Protein AF-A0A520AHE7-F1 (afdb_monomer)

Structure (mmCIF, N/CA/C/O backbone):
data_AF-A0A520AHE7-F1
#
_entry.id   AF-A0A520AHE7-F1
#
loop_
_atom_site.group_PDB
_atom_site.id
_atom_site.type_symbol
_atom_site.label_atom_id
_atom_site.label_alt_id
_atom_site.label_comp_id
_atom_site.label_asym_id
_atom_site.label_entity_id
_atom_site.label_seq_id
_atom_site.pdbx_PDB_ins_code
_atom_site.Cartn_x
_atom_site.Cartn_y
_atom_site.Cartn_z
_atom_site.occupancy
_atom_site.B_iso_or_equiv
_atom_site.auth_seq_id
_atom_site.auth_comp_id
_atom_site.auth_asym_id
_atom_site.auth_atom_id
_atom_site.pdbx_PDB_model_num
ATOM 1 N N . MET A 1 1 ? 14.100 7.836 3.513 1.00 62.53 1 MET A N 1
ATOM 2 C CA . MET A 1 1 ? 13.172 6.692 3.448 1.00 62.53 1 MET A CA 1
ATOM 3 C C . MET A 1 1 ? 12.047 7.039 4.402 1.00 62.53 1 MET A C 1
ATOM 5 O O . MET A 1 1 ? 12.367 7.485 5.495 1.00 62.53 1 MET A O 1
ATOM 9 N N . ILE A 1 2 ? 10.793 7.025 3.952 1.00 70.19 2 ILE A N 1
ATOM 10 C CA . ILE A 1 2 ? 9.649 7.275 4.842 1.00 70.19 2 ILE A CA 1
ATOM 11 C C . ILE A 1 2 ? 9.392 5.959 5.572 1.00 70.19 2 ILE A C 1
ATOM 13 O O . ILE A 1 2 ? 9.239 4.945 4.897 1.00 70.19 2 ILE A O 1
ATOM 17 N N . GLU A 1 3 ? 9.383 5.977 6.903 1.00 80.69 3 GLU A N 1
ATOM 18 C CA . GLU A 1 3 ? 8.958 4.832 7.711 1.00 80.69 3 GLU A CA 1
ATOM 19 C C . GLU A 1 3 ? 7.437 4.889 7.848 1.00 80.69 3 GLU A C 1
ATOM 21 O O . GLU A 1 3 ? 6.900 5.799 8.482 1.00 80.69 3 GLU A O 1
ATOM 26 N N . LEU A 1 4 ? 6.716 3.945 7.231 1.00 82.44 4 LEU A N 1
ATOM 27 C CA . LEU A 1 4 ? 5.253 4.000 7.236 1.00 82.44 4 LEU A CA 1
ATOM 28 C C . LEU A 1 4 ? 4.686 3.808 8.644 1.00 82.44 4 LEU A C 1
ATOM 30 O O . LEU A 1 4 ? 3.612 4.311 8.942 1.00 82.44 4 LEU A O 1
ATOM 34 N N . ASN A 1 5 ? 5.399 3.131 9.544 1.00 79.38 5 ASN A N 1
ATOM 35 C CA . ASN A 1 5 ? 4.953 2.922 10.926 1.00 79.38 5 ASN A CA 1
ATOM 36 C C . ASN A 1 5 ? 4.703 4.223 11.708 1.00 79.38 5 ASN A C 1
ATOM 38 O O . ASN A 1 5 ? 3.840 4.228 12.584 1.00 79.38 5 ASN A O 1
ATOM 42 N N . ASP A 1 6 ? 5.375 5.316 11.345 1.00 84.31 6 ASP A N 1
ATOM 43 C CA . ASP A 1 6 ? 5.209 6.621 11.994 1.00 84.31 6 ASP A CA 1
ATOM 44 C C . ASP A 1 6 ? 4.056 7.448 11.407 1.00 84.31 6 ASP A C 1
ATOM 46 O O . ASP A 1 6 ? 3.659 8.464 11.981 1.00 84.31 6 ASP A O 1
ATOM 50 N N . VAL A 1 7 ? 3.499 7.024 10.269 1.00 86.06 7 VAL A N 1
ATOM 51 C CA . VAL A 1 7 ? 2.389 7.716 9.613 1.00 86.06 7 VAL A CA 1
ATOM 52 C C . VAL A 1 7 ? 1.073 7.332 10.306 1.00 86.06 7 VAL A C 1
ATOM 54 O O . VAL A 1 7 ? 0.778 6.131 10.451 1.00 86.06 7 VAL A O 1
ATOM 57 N N . PRO A 1 8 ? 0.267 8.323 10.736 1.00 89.75 8 PRO A N 1
ATOM 58 C CA . PRO A 1 8 ? -1.075 8.092 11.248 1.00 89.75 8 PRO A CA 1
ATOM 59 C C . PRO A 1 8 ? -1.936 7.324 10.246 1.00 89.75 8 PRO A C 1
ATOM 61 O O . PRO A 1 8 ? -1.839 7.514 9.033 1.00 89.75 8 PRO A O 1
ATOM 64 N N . ALA A 1 9 ? -2.796 6.439 10.750 1.00 88.25 9 ALA A N 1
ATOM 65 C CA . ALA A 1 9 ? -3.595 5.579 9.887 1.00 88.25 9 ALA A CA 1
ATOM 66 C C . ALA A 1 9 ? -4.470 6.377 8.913 1.00 88.25 9 ALA A C 1
ATOM 68 O O . ALA A 1 9 ? -4.542 6.031 7.739 1.00 88.25 9 ALA A O 1
ATOM 69 N N . ASP A 1 10 ? -5.101 7.444 9.395 1.00 89.62 10 ASP A N 1
ATOM 70 C CA . ASP A 1 10 ? -5.995 8.332 8.653 1.00 89.62 10 ASP A CA 1
ATOM 71 C C . ASP A 1 10 ? -5.323 9.068 7.488 1.00 89.62 10 ASP A C 1
ATOM 73 O O . ASP A 1 10 ? -5.992 9.346 6.495 1.00 89.62 10 ASP A O 1
ATOM 77 N N . GLU A 1 11 ? -4.012 9.299 7.555 1.00 90.25 11 GLU A N 1
ATOM 78 C CA . GLU A 1 11 ? -3.239 9.962 6.495 1.00 90.25 11 GLU A CA 1
ATOM 79 C C . GLU A 1 11 ? -2.597 8.966 5.510 1.00 90.25 11 GLU A C 1
ATOM 81 O O . GLU A 1 11 ? -2.200 9.336 4.403 1.00 90.25 11 GLU A O 1
ATOM 86 N N . MET A 1 12 ? -2.509 7.685 5.883 1.00 91.50 12 MET A N 1
ATOM 87 C CA . MET A 1 12 ? -1.745 6.675 5.145 1.00 91.50 12 MET A CA 1
ATOM 88 C C . MET A 1 12 ? -2.220 6.484 3.701 1.00 91.50 12 MET A C 1
ATOM 90 O O . MET A 1 12 ? -1.406 6.398 2.781 1.00 91.50 12 MET A O 1
ATOM 94 N N . ALA A 1 13 ? -3.535 6.384 3.501 1.00 87.69 13 ALA A N 1
ATOM 95 C CA . ALA A 1 13 ? -4.101 6.117 2.183 1.00 87.69 13 ALA A CA 1
ATOM 96 C C . ALA A 1 13 ? -3.818 7.270 1.210 1.00 87.69 13 ALA A C 1
ATOM 98 O O . ALA A 1 13 ? -3.380 7.029 0.088 1.00 87.69 13 ALA A O 1
ATOM 99 N N . GLU A 1 14 ? -4.011 8.514 1.656 1.00 88.69 14 GLU A N 1
ATOM 100 C CA . GLU A 1 14 ? -3.749 9.707 0.846 1.00 88.69 14 GLU A CA 1
ATOM 101 C C . GLU A 1 14 ? -2.253 9.869 0.550 1.00 88.69 14 GLU A C 1
ATOM 103 O O . GLU A 1 14 ? -1.870 10.178 -0.582 1.00 88.69 14 GLU A O 1
ATOM 108 N N . LEU A 1 15 ? -1.392 9.593 1.537 1.00 89.56 15 LEU A N 1
ATOM 109 C CA . LEU A 1 15 ? 0.054 9.620 1.352 1.00 89.56 15 LEU A CA 1
ATOM 110 C C . LEU A 1 15 ? 0.504 8.615 0.286 1.00 89.56 15 LEU A C 1
ATOM 112 O O . LEU A 1 15 ? 1.251 8.985 -0.621 1.00 89.56 15 LEU A O 1
ATOM 116 N N . LEU A 1 16 ? 0.067 7.356 0.375 1.00 88.38 16 LEU A N 1
ATOM 117 C CA . LEU A 1 16 ? 0.469 6.337 -0.594 1.00 88.38 16 LEU A CA 1
ATOM 118 C C . LEU A 1 16 ? -0.101 6.599 -1.979 1.00 88.38 16 LEU A C 1
ATOM 120 O O . LEU A 1 16 ? 0.640 6.461 -2.947 1.00 88.38 16 LEU A O 1
ATOM 124 N N . ASP A 1 17 ? -1.351 7.044 -2.086 1.00 87.62 17 ASP A N 1
ATOM 125 C CA . ASP A 1 17 ? -1.929 7.447 -3.369 1.00 87.62 17 ASP A CA 1
ATOM 126 C C . ASP A 1 17 ? -1.084 8.552 -4.030 1.00 87.62 17 ASP A C 1
ATOM 128 O O . ASP A 1 17 ? -0.669 8.439 -5.188 1.00 87.62 17 ASP A O 1
ATOM 132 N N . MET A 1 18 ? -0.694 9.575 -3.260 1.00 87.25 18 MET A N 1
ATOM 133 C CA . MET A 1 18 ? 0.186 10.637 -3.742 1.00 87.25 18 MET A CA 1
ATOM 134 C C . MET A 1 18 ? 1.574 10.115 -4.147 1.00 87.25 18 MET A C 1
ATOM 136 O O . MET A 1 18 ? 2.085 10.474 -5.212 1.00 87.25 18 MET A O 1
ATOM 140 N N . LEU A 1 19 ? 2.215 9.292 -3.319 1.00 87.19 19 LEU A N 1
ATOM 141 C CA . LEU A 1 19 ? 3.572 8.809 -3.583 1.00 87.19 19 LEU A CA 1
ATOM 142 C C . LEU A 1 19 ? 3.628 7.857 -4.778 1.00 87.19 19 LEU A C 1
ATOM 144 O O . LEU A 1 19 ? 4.571 7.930 -5.565 1.00 87.19 19 LEU A O 1
ATOM 148 N N . ILE A 1 20 ? 2.621 6.999 -4.918 1.00 86.75 20 ILE A N 1
ATOM 149 C CA . ILE A 1 20 ? 2.552 5.967 -5.949 1.00 86.75 20 ILE A CA 1
ATOM 150 C C . ILE A 1 20 ? 2.129 6.557 -7.294 1.00 86.75 20 ILE A C 1
ATOM 152 O O . ILE A 1 20 ? 2.688 6.162 -8.313 1.00 86.75 20 ILE A O 1
ATOM 156 N N . TRP A 1 21 ? 1.190 7.510 -7.320 1.00 83.25 21 TRP A N 1
ATOM 157 C CA . TRP A 1 21 ? 0.605 8.006 -8.574 1.00 83.25 21 TRP A CA 1
ATOM 158 C C . TRP A 1 21 ? 0.999 9.428 -8.959 1.00 83.25 21 TRP A C 1
ATOM 160 O O . TRP A 1 21 ? 0.869 9.800 -10.125 1.00 83.25 21 TRP A O 1
ATOM 170 N N . ASN A 1 22 ? 1.479 10.244 -8.019 1.00 79.25 22 ASN A N 1
ATOM 171 C CA . ASN A 1 22 ? 1.764 11.660 -8.272 1.00 79.25 22 ASN A CA 1
ATOM 172 C C . ASN A 1 22 ? 3.245 12.024 -8.102 1.00 79.25 22 ASN A C 1
ATOM 174 O O . ASN A 1 22 ? 3.682 13.053 -8.625 1.00 79.25 22 ASN A O 1
ATOM 178 N N . SER A 1 23 ? 4.045 11.180 -7.441 1.00 71.94 23 SER A N 1
ATOM 179 C CA . SER A 1 23 ? 5.478 11.412 -7.254 1.00 71.94 23 SER A CA 1
ATOM 180 C C . SER A 1 23 ? 6.325 10.541 -8.184 1.00 71.94 23 SER A C 1
ATOM 182 O O . SER A 1 23 ? 6.120 9.331 -8.252 1.00 71.94 23 SER A O 1
ATOM 184 N N . PRO A 1 24 ? 7.331 11.105 -8.883 1.00 63.31 24 PRO A N 1
ATOM 185 C CA . PRO A 1 24 ? 8.158 10.332 -9.791 1.00 63.31 24 PRO A CA 1
ATOM 186 C C . PRO A 1 24 ? 9.147 9.360 -9.114 1.00 63.31 24 PRO A C 1
ATOM 188 O O . PRO A 1 24 ? 9.982 8.775 -9.800 1.00 63.31 24 PRO A O 1
ATOM 191 N N . GLY A 1 25 ? 9.111 9.243 -7.783 1.00 63.12 25 GLY A N 1
ATOM 192 C CA . GLY A 1 25 ? 10.148 8.576 -6.994 1.00 63.12 25 GLY A CA 1
ATOM 193 C C . GLY A 1 25 ? 9.861 7.128 -6.594 1.00 63.12 25 GLY A C 1
ATOM 194 O O . GLY A 1 25 ? 10.814 6.395 -6.350 1.00 63.12 25 GLY A O 1
ATOM 195 N N . ALA A 1 26 ? 8.595 6.704 -6.530 1.00 70.56 26 ALA A N 1
ATOM 196 C CA . ALA A 1 26 ? 8.252 5.363 -6.064 1.00 70.56 26 ALA A CA 1
ATOM 197 C C . ALA A 1 26 ? 8.388 4.343 -7.203 1.00 70.56 26 ALA A C 1
ATOM 199 O O . ALA A 1 26 ? 7.549 4.263 -8.102 1.00 70.56 26 ALA A O 1
ATOM 200 N N . GLY A 1 27 ? 9.479 3.579 -7.178 1.00 78.88 27 GLY A N 1
ATOM 201 C CA . GLY A 1 27 ? 9.643 2.399 -8.022 1.00 78.88 27 GLY A CA 1
ATOM 202 C C . GLY A 1 27 ? 8.876 1.196 -7.469 1.00 78.88 27 GLY A C 1
ATOM 203 O O . GLY A 1 27 ? 8.529 1.148 -6.292 1.00 78.88 27 GLY A O 1
ATOM 204 N N . ARG A 1 28 ? 8.661 0.186 -8.312 1.00 85.00 28 ARG A N 1
ATOM 205 C CA . ARG A 1 28 ? 7.924 -1.037 -7.961 1.00 85.00 28 ARG A CA 1
ATOM 206 C C . ARG A 1 28 ? 8.470 -1.761 -6.729 1.00 85.00 28 ARG A C 1
ATOM 208 O O . ARG A 1 28 ? 7.680 -2.192 -5.897 1.00 85.00 28 ARG A O 1
ATOM 215 N N . ASP A 1 29 ? 9.792 -1.828 -6.591 1.00 86.94 29 ASP A N 1
ATOM 216 C CA . ASP A 1 29 ? 10.446 -2.441 -5.428 1.00 86.94 29 ASP A CA 1
ATOM 217 C C . ASP A 1 29 ? 10.110 -1.680 -4.138 1.00 86.94 29 ASP A C 1
ATOM 219 O O . ASP A 1 29 ? 9.744 -2.280 -3.135 1.00 86.94 29 ASP A O 1
ATOM 223 N N . GLN A 1 30 ? 10.105 -0.346 -4.195 1.00 87.12 30 GLN A N 1
ATOM 224 C CA . GLN A 1 30 ? 9.746 0.488 -3.051 1.00 87.12 30 GLN A CA 1
ATOM 225 C C . GLN A 1 30 ? 8.267 0.344 -2.665 1.00 87.12 30 GLN A C 1
ATOM 227 O O . GLN A 1 30 ? 7.941 0.303 -1.482 1.00 87.12 30 GLN A O 1
ATOM 232 N N . VAL A 1 31 ? 7.366 0.226 -3.645 1.00 89.56 31 VAL A N 1
ATOM 233 C CA . VAL A 1 31 ? 5.943 -0.038 -3.371 1.00 89.56 31 VAL A CA 1
ATOM 234 C C . VAL A 1 31 ? 5.742 -1.435 -2.771 1.00 89.56 31 VAL A C 1
ATOM 236 O O . VAL A 1 31 ? 4.880 -1.613 -1.911 1.00 89.56 31 VAL A O 1
ATOM 239 N N . ALA A 1 32 ? 6.547 -2.424 -3.170 1.00 90.38 32 ALA A N 1
ATOM 240 C CA . ALA A 1 32 ? 6.527 -3.756 -2.568 1.00 90.38 32 ALA A CA 1
ATOM 241 C C . ALA A 1 32 ? 7.024 -3.746 -1.111 1.00 90.38 32 ALA A C 1
ATOM 243 O O . ALA A 1 32 ? 6.413 -4.401 -0.263 1.00 90.38 32 ALA A O 1
ATOM 244 N N . ASP A 1 33 ? 8.064 -2.966 -0.806 1.00 91.38 33 ASP A N 1
ATOM 245 C CA . ASP A 1 33 ? 8.551 -2.776 0.566 1.00 91.38 33 ASP A CA 1
ATOM 246 C C . ASP A 1 33 ? 7.480 -2.110 1.445 1.00 91.38 33 ASP A C 1
ATOM 248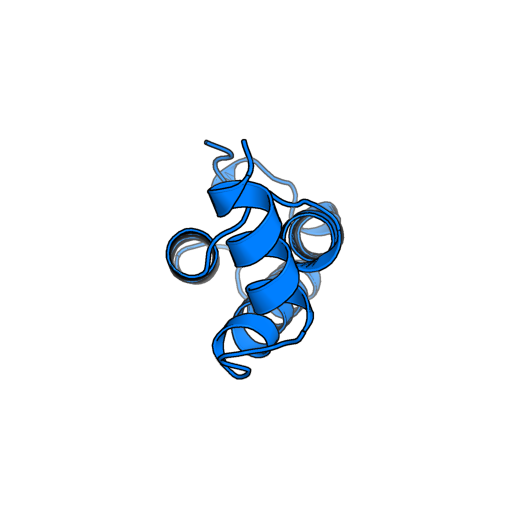 O O . ASP A 1 33 ? 7.157 -2.605 2.525 1.00 91.38 33 ASP A O 1
ATOM 252 N N . TRP A 1 34 ? 6.838 -1.049 0.946 1.00 92.50 34 TRP A N 1
ATOM 253 C CA . TRP A 1 34 ? 5.720 -0.388 1.628 1.00 92.50 34 TRP A CA 1
ATOM 254 C C . TRP A 1 34 ? 4.539 -1.321 1.878 1.00 92.50 34 TRP A C 1
ATOM 256 O O . TRP A 1 34 ? 3.978 -1.336 2.972 1.00 92.50 34 TRP A O 1
ATOM 266 N N . TYR A 1 35 ? 4.174 -2.138 0.891 1.00 93.00 35 TYR A N 1
ATOM 267 C CA . TYR A 1 35 ? 3.141 -3.155 1.059 1.00 93.00 35 TYR A CA 1
ATOM 268 C C . TYR A 1 35 ? 3.489 -4.136 2.188 1.00 93.00 35 TYR A C 1
ATOM 270 O O . TYR A 1 35 ? 2.645 -4.417 3.041 1.00 93.00 35 TYR A O 1
ATOM 278 N N . ALA A 1 36 ? 4.734 -4.621 2.237 1.00 93.38 36 ALA A N 1
ATOM 279 C CA . ALA A 1 36 ? 5.190 -5.511 3.300 1.00 93.38 36 ALA A CA 1
ATOM 280 C C . ALA A 1 36 ? 5.141 -4.833 4.681 1.00 93.38 36 ALA A C 1
ATOM 282 O O . ALA A 1 36 ? 4.653 -5.446 5.632 1.00 93.38 36 ALA A O 1
ATOM 283 N N . GLU A 1 37 ? 5.567 -3.570 4.793 1.00 92.25 37 GLU A N 1
ATOM 284 C CA . GLU A 1 37 ? 5.480 -2.802 6.041 1.00 92.25 37 GLU A CA 1
ATOM 285 C C . GLU A 1 37 ? 4.032 -2.681 6.538 1.00 92.25 37 GLU A C 1
ATOM 287 O O . GLU A 1 37 ? 3.751 -3.022 7.690 1.00 92.25 37 GLU A O 1
ATOM 292 N N . LEU A 1 38 ? 3.088 -2.289 5.674 1.00 93.12 38 LEU A N 1
ATOM 293 C CA . LEU A 1 38 ? 1.674 -2.127 6.045 1.00 93.12 38 LEU A CA 1
ATOM 294 C C . LEU A 1 38 ? 1.046 -3.420 6.575 1.00 93.12 38 LEU A C 1
ATOM 296 O O . LEU A 1 38 ? 0.251 -3.380 7.513 1.00 93.12 38 LEU A O 1
ATOM 300 N N . LEU A 1 39 ? 1.421 -4.575 6.018 1.00 92.94 39 LEU A N 1
ATOM 301 C CA . LEU A 1 39 ? 0.923 -5.877 6.475 1.00 92.94 39 LEU A CA 1
ATOM 302 C C . LEU A 1 39 ? 1.406 -6.253 7.884 1.00 92.94 39 LEU A C 1
ATOM 304 O O . LEU A 1 39 ? 0.747 -7.044 8.573 1.00 92.94 39 LEU A O 1
ATOM 308 N N . THR A 1 40 ? 2.544 -5.700 8.313 1.00 92.44 40 THR A N 1
ATOM 309 C CA . THR A 1 40 ? 3.110 -5.924 9.652 1.00 92.44 40 THR A CA 1
ATOM 310 C C . THR A 1 40 ? 2.574 -4.976 10.718 1.00 92.44 40 THR A C 1
ATOM 312 O O . THR A 1 40 ? 2.788 -5.223 11.907 1.00 92.44 40 THR A O 1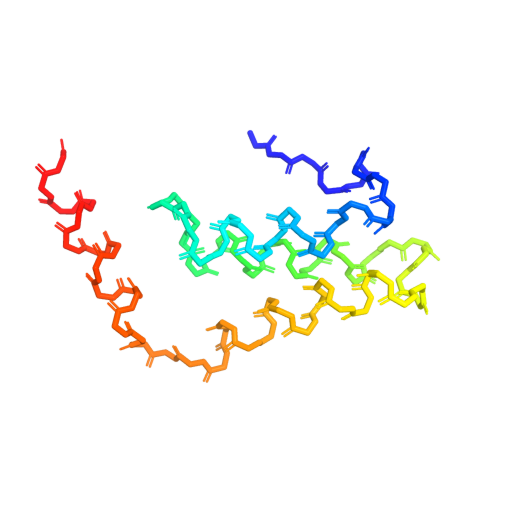
ATOM 315 N N . ARG A 1 41 ? 1.837 -3.930 10.327 1.00 90.81 41 ARG A N 1
ATOM 316 C CA . ARG A 1 41 ? 1.254 -2.982 11.274 1.00 90.81 41 ARG A CA 1
ATOM 317 C C . ARG A 1 41 ? 0.227 -3.645 12.189 1.00 90.81 41 ARG A C 1
ATOM 319 O O . ARG A 1 41 ? -0.548 -4.514 11.783 1.00 90.81 41 ARG A O 1
ATOM 326 N N . SER A 1 42 ? 0.183 -3.185 13.436 1.00 91.69 42 SER A N 1
ATOM 327 C CA . SER A 1 42 ? -0.783 -3.653 14.436 1.00 91.69 42 SER A CA 1
ATOM 328 C C . SER A 1 42 ? -2.217 -3.206 14.135 1.00 91.69 42 SER A C 1
ATOM 330 O O . SER A 1 42 ? -3.163 -3.888 14.519 1.00 91.69 42 SER A O 1
ATOM 332 N N . ASP A 1 43 ? -2.380 -2.092 13.422 1.00 91.69 43 ASP A N 1
ATOM 333 C CA . ASP A 1 43 ? -3.652 -1.493 13.020 1.00 91.69 43 ASP A CA 1
ATOM 334 C C . ASP A 1 43 ? -4.013 -1.782 11.553 1.00 91.69 43 ASP A C 1
ATOM 336 O O . ASP A 1 43 ? -4.846 -1.085 10.979 1.00 91.69 43 ASP A O 1
ATOM 340 N N . ARG A 1 44 ? -3.431 -2.822 10.939 1.00 89.56 44 ARG A N 1
ATOM 341 C CA . ARG A 1 44 ? -3.650 -3.153 9.516 1.00 89.56 44 ARG A CA 1
ATOM 342 C C . ARG A 1 44 ? -5.115 -3.331 9.110 1.00 89.56 44 ARG A C 1
ATOM 344 O O . A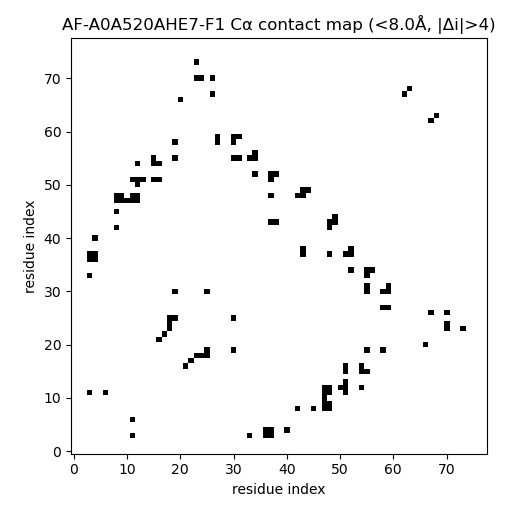RG A 1 44 ? -5.462 -3.131 7.952 1.00 89.56 44 ARG A O 1
ATOM 351 N N . ASP A 1 45 ? -5.969 -3.719 10.056 1.00 91.31 45 ASP A N 1
ATOM 352 C CA . ASP A 1 45 ? -7.396 -3.950 9.821 1.00 91.31 45 ASP A CA 1
ATOM 353 C C . ASP A 1 45 ? -8.214 -2.643 9.866 1.00 91.31 45 ASP A C 1
ATOM 355 O O . ASP A 1 45 ? -9.408 -2.640 9.553 1.00 91.31 45 ASP A O 1
ATOM 359 N N . ASN A 1 46 ? -7.578 -1.520 10.221 1.00 92.50 46 ASN A N 1
ATOM 360 C CA . ASN A 1 46 ? -8.165 -0.189 10.162 1.00 92.50 46 ASN A CA 1
ATOM 361 C C . ASN A 1 46 ? -8.463 0.199 8.702 1.00 92.50 46 ASN A C 1
ATOM 363 O O . ASN A 1 46 ? -7.652 -0.035 7.807 1.00 92.50 46 ASN A O 1
ATOM 367 N N . ALA A 1 47 ? -9.628 0.798 8.450 1.00 92.38 47 ALA A N 1
ATOM 368 C CA . ALA A 1 47 ? -10.116 1.071 7.098 1.00 92.38 47 ALA A CA 1
ATOM 369 C C . ALA A 1 47 ? -9.132 1.913 6.249 1.00 92.38 47 ALA A C 1
ATOM 371 O O . ALA A 1 47 ? -8.813 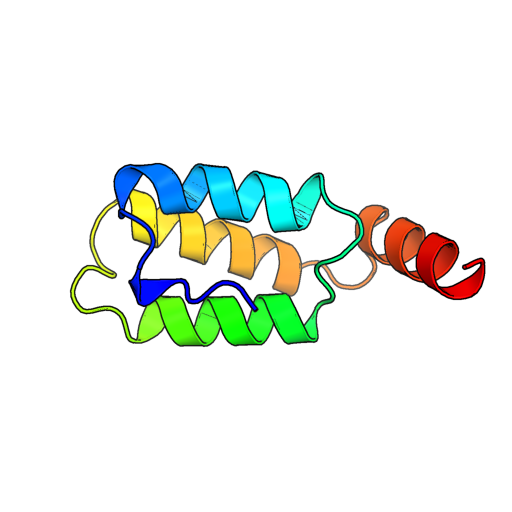1.480 5.144 1.00 92.38 47 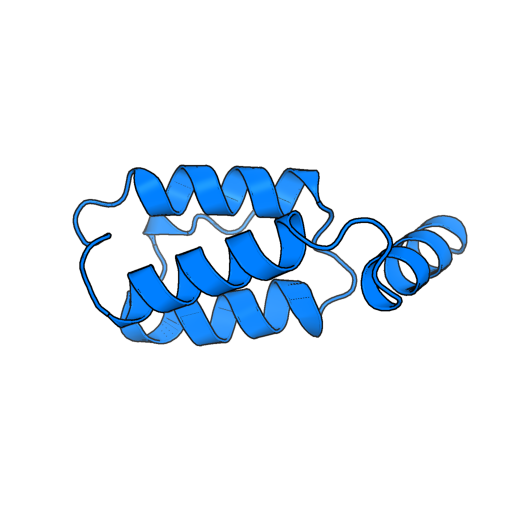ALA A O 1
ATOM 372 N N . PRO A 1 48 ? -8.584 3.035 6.750 1.00 91.00 48 PRO A N 1
ATOM 373 C CA . PRO A 1 48 ? -7.492 3.755 6.101 1.00 91.00 48 PRO A CA 1
ATOM 374 C C . PRO A 1 48 ? -6.262 2.910 5.732 1.00 91.00 48 PRO A C 1
ATOM 376 O O . PRO A 1 48 ? -5.762 3.024 4.617 1.00 91.00 48 PRO A O 1
ATOM 379 N N . ILE A 1 49 ? -5.792 2.020 6.615 1.00 92.19 49 ILE A N 1
ATOM 380 C CA . ILE A 1 49 ? -4.632 1.165 6.314 1.00 92.19 49 ILE A CA 1
ATOM 381 C C . ILE A 1 49 ? -4.986 0.125 5.249 1.00 92.19 49 ILE A C 1
ATOM 383 O O . ILE A 1 49 ? -4.191 -0.130 4.350 1.00 92.19 49 ILE A O 1
ATOM 387 N N . ARG A 1 50 ? -6.200 -0.431 5.287 1.00 93.81 50 ARG A N 1
ATOM 388 C CA . ARG A 1 50 ? -6.683 -1.337 4.237 1.00 93.81 50 ARG A CA 1
ATOM 389 C C . ARG A 1 50 ? -6.740 -0.655 2.872 1.00 93.81 50 ARG A C 1
ATOM 391 O O . ARG A 1 50 ? -6.299 -1.250 1.899 1.00 93.81 50 ARG A O 1
ATOM 398 N N . LEU A 1 51 ? -7.205 0.593 2.811 1.00 91.94 51 LEU A N 1
ATOM 399 C CA . LEU A 1 51 ? -7.184 1.379 1.574 1.00 91.94 51 LEU A CA 1
ATOM 400 C C . LEU A 1 51 ? -5.752 1.589 1.073 1.00 91.94 51 LEU A C 1
ATOM 402 O O . LEU A 1 51 ? -5.482 1.405 -0.107 1.00 91.94 51 LEU A O 1
ATOM 406 N N . ALA A 1 52 ? -4.821 1.910 1.969 1.00 92.69 52 ALA A N 1
ATOM 407 C CA . ALA A 1 52 ? -3.409 2.056 1.632 1.00 92.69 52 ALA A CA 1
ATOM 408 C C . ALA A 1 52 ? -2.800 0.756 1.057 1.00 92.69 52 ALA A C 1
ATOM 410 O O . ALA A 1 52 ? -2.077 0.783 0.061 1.00 92.69 52 ALA A O 1
ATOM 411 N N . ILE A 1 53 ? -3.143 -0.394 1.646 1.00 92.75 53 ILE A N 1
ATOM 412 C CA . ILE A 1 53 ? -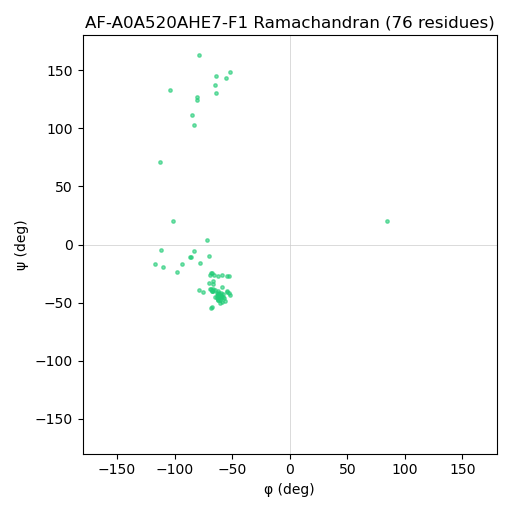2.768 -1.728 1.153 1.00 92.75 53 ILE A CA 1
ATOM 413 C C . ILE A 1 53 ? -3.348 -1.971 -0.248 1.00 92.75 53 ILE A C 1
ATOM 415 O O . ILE A 1 53 ? -2.622 -2.435 -1.130 1.00 92.75 53 ILE A O 1
ATOM 419 N N . ASP A 1 54 ? -4.623 -1.638 -0.463 1.00 91.62 54 ASP A N 1
ATOM 420 C CA . ASP A 1 54 ? -5.299 -1.803 -1.753 1.00 91.62 54 ASP A CA 1
ATOM 421 C C . ASP A 1 54 ? -4.634 -0.950 -2.851 1.00 91.62 54 ASP A C 1
ATOM 423 O O . ASP A 1 54 ? -4.409 -1.451 -3.954 1.00 91.62 54 ASP A O 1
ATOM 427 N N . VAL A 1 55 ? -4.221 0.287 -2.542 1.00 90.25 55 VAL A N 1
ATOM 428 C CA . VAL A 1 55 ? -3.472 1.159 -3.472 1.00 90.25 55 VAL A CA 1
ATOM 429 C C . VAL A 1 55 ? -2.145 0.514 -3.885 1.00 90.25 55 VAL A C 1
ATOM 431 O O . VAL A 1 55 ? -1.829 0.443 -5.077 1.00 90.25 55 VAL A O 1
ATOM 434 N N . CYS A 1 56 ? -1.372 -0.007 -2.924 1.00 91.31 56 CYS A N 1
ATOM 435 C CA . CYS A 1 56 ? -0.136 -0.729 -3.230 1.00 91.31 56 CYS A CA 1
ATOM 436 C C . CYS A 1 56 ? -0.404 -1.952 -4.119 1.00 91.31 56 CYS A C 1
ATOM 438 O O . CYS A 1 56 ? 0.319 -2.186 -5.090 1.00 91.31 56 CYS A O 1
ATOM 440 N N . MET A 1 57 ? -1.449 -2.728 -3.814 1.00 90.50 57 MET A N 1
ATOM 441 C CA . MET A 1 57 ? -1.821 -3.898 -4.609 1.00 90.50 57 MET A CA 1
ATOM 442 C C . MET A 1 57 ? -2.217 -3.531 -6.037 1.00 90.50 57 MET A C 1
ATOM 444 O O . MET A 1 57 ? -1.794 -4.220 -6.962 1.00 90.50 57 MET A O 1
ATOM 448 N N . GLU A 1 58 ? -2.990 -2.464 -6.239 1.00 88.94 58 GLU A N 1
ATOM 449 C CA . GLU A 1 58 ? -3.405 -2.011 -7.569 1.00 88.94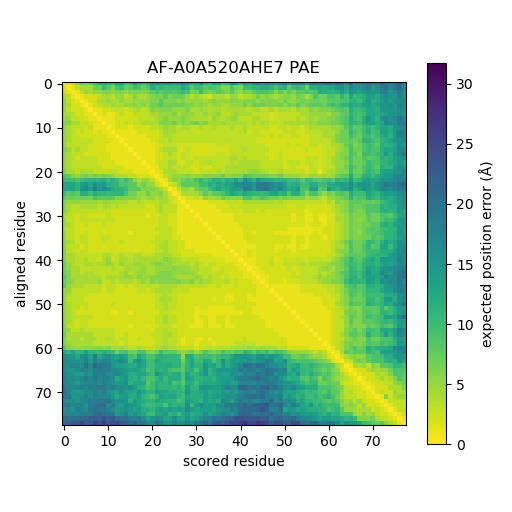 58 GLU A CA 1
ATOM 450 C C . GLU A 1 58 ? -2.196 -1.647 -8.439 1.00 88.94 58 GLU A C 1
ATOM 452 O O . GLU A 1 58 ? -2.084 -2.093 -9.586 1.00 88.94 58 GLU A O 1
ATOM 457 N N . TYR A 1 59 ? -1.242 -0.910 -7.870 1.00 86.81 59 TYR A N 1
ATOM 458 C CA . TYR A 1 59 ? -0.003 -0.564 -8.559 1.00 86.81 59 TYR A CA 1
ATOM 459 C C . TYR A 1 59 ? 0.829 -1.807 -8.911 1.00 86.81 59 TYR A C 1
ATOM 461 O O . TYR A 1 59 ? 1.262 -1.987 -10.055 1.00 86.81 59 TYR A O 1
ATOM 469 N N . LEU A 1 60 ? 1.012 -2.715 -7.949 1.00 86.88 60 LEU A N 1
ATOM 470 C CA . LEU A 1 60 ? 1.757 -3.959 -8.147 1.00 86.88 60 LEU A CA 1
ATOM 471 C C . LEU A 1 60 ? 1.028 -4.941 -9.081 1.00 86.88 60 LEU A C 1
ATOM 473 O O . LEU A 1 60 ? 1.675 -5.753 -9.736 1.00 86.88 60 LEU A O 1
ATOM 477 N N . ALA A 1 61 ? -0.293 -4.878 -9.218 1.00 86.69 61 ALA A N 1
ATOM 478 C CA . ALA A 1 61 ? -1.046 -5.737 -10.131 1.00 86.69 61 ALA A CA 1
ATOM 479 C C . ALA A 1 61 ? -0.968 -5.284 -11.597 1.00 86.69 61 ALA A C 1
ATOM 481 O O . ALA A 1 61 ? -1.266 -6.079 -12.489 1.00 86.69 61 ALA A O 1
ATOM 482 N N . ASN A 1 62 ? -0.545 -4.042 -11.865 1.00 79.38 62 ASN A N 1
ATOM 483 C CA . ASN A 1 62 ? -0.531 -3.456 -13.206 1.00 79.38 62 ASN A CA 1
ATOM 484 C C . ASN A 1 62 ? 0.900 -3.205 -13.734 1.00 79.38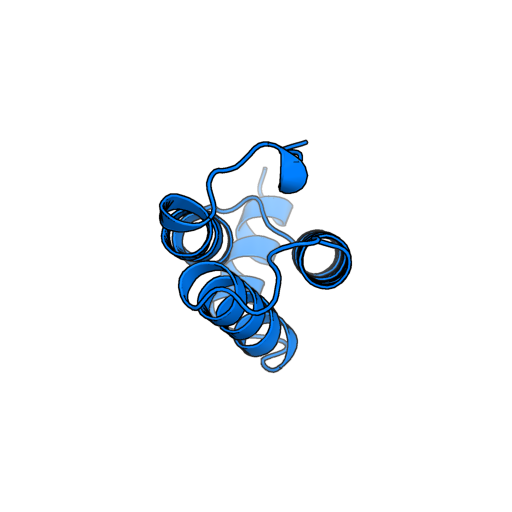 62 ASN A C 1
ATOM 486 O O . ASN A 1 62 ? 1.345 -2.055 -13.814 1.00 79.38 62 ASN A O 1
ATOM 490 N N . PRO A 1 63 ? 1.660 -4.263 -14.083 1.00 65.81 63 PRO A N 1
ATOM 491 C CA . PRO A 1 63 ? 2.988 -4.110 -14.666 1.00 65.81 63 PRO A CA 1
ATOM 492 C C . PRO A 1 63 ? 2.918 -3.412 -16.029 1.00 65.81 63 PRO A C 1
ATOM 494 O O . PRO A 1 63 ? 2.172 -3.812 -16.922 1.00 65.81 63 PRO A O 1
ATOM 497 N N . GLY A 1 64 ? 3.743 -2.385 -16.211 1.00 61.53 64 GLY A N 1
ATOM 498 C CA . GLY A 1 64 ? 3.853 -1.615 -17.445 1.00 61.53 64 GLY A CA 1
ATOM 499 C C . GLY A 1 64 ? 2.823 -0.497 -17.590 1.00 61.53 64 GLY A C 1
ATOM 500 O O . GLY A 1 64 ? 2.597 -0.043 -18.719 1.00 61.53 64 GLY A O 1
ATOM 501 N N . SER A 1 65 ? 2.210 -0.048 -16.487 1.00 62.62 65 SER A N 1
ATOM 502 C CA . SER A 1 65 ? 1.288 1.088 -16.509 1.00 62.62 65 SER A CA 1
ATOM 503 C C . SER A 1 65 ? 1.942 2.308 -17.193 1.00 62.62 65 SER A C 1
ATOM 505 O O . SER A 1 65 ? 3.165 2.493 -17.124 1.00 62.62 65 SER A O 1
ATOM 507 N N . PRO A 1 66 ? 1.167 3.177 -17.874 1.00 59.12 66 PRO A N 1
ATOM 508 C CA . PRO A 1 66 ? 1.705 4.403 -18.469 1.00 59.12 66 PRO A CA 1
ATOM 509 C C . PRO A 1 66 ? 2.478 5.260 -17.460 1.00 59.12 66 PRO A C 1
ATOM 511 O O . PRO A 1 66 ? 3.401 5.978 -17.842 1.00 59.12 66 PRO A O 1
ATOM 514 N N . PHE A 1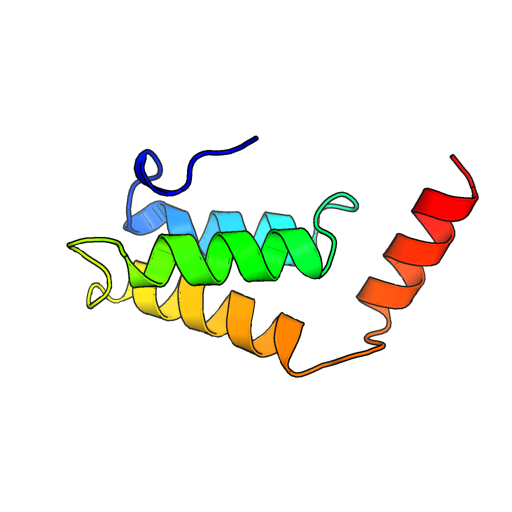 67 ? 2.123 5.152 -16.178 1.00 59.91 67 PHE A N 1
ATOM 515 C CA . PHE A 1 67 ? 2.857 5.765 -15.089 1.00 59.91 67 PHE A CA 1
ATOM 516 C C . PHE A 1 67 ? 4.243 5.130 -14.912 1.00 59.91 67 PHE A C 1
ATOM 518 O O . PHE A 1 67 ? 5.225 5.850 -15.037 1.00 59.91 67 PHE A O 1
ATOM 525 N N . GLU A 1 68 ? 4.359 3.804 -14.761 1.00 57.78 68 GLU A N 1
ATOM 526 C CA . GLU A 1 68 ? 5.658 3.099 -14.689 1.00 57.78 68 GLU A CA 1
ATOM 527 C C . GLU A 1 68 ? 6.580 3.450 -15.869 1.00 57.78 68 GLU A C 1
ATOM 529 O O . GLU A 1 68 ? 7.765 3.726 -15.678 1.00 57.78 68 GLU A O 1
ATOM 534 N N . ARG A 1 69 ? 6.036 3.525 -17.093 1.00 59.31 69 ARG A N 1
ATOM 535 C CA . ARG A 1 69 ? 6.802 3.963 -18.274 1.00 59.31 69 ARG A CA 1
ATOM 536 C C . ARG A 1 69 ? 7.285 5.404 -18.143 1.00 59.31 69 ARG A C 1
ATOM 538 O O . ARG A 1 69 ? 8.446 5.689 -18.415 1.00 59.31 69 ARG A O 1
ATOM 545 N N . ARG A 1 70 ? 6.420 6.310 -17.685 1.00 58.34 70 ARG A N 1
ATOM 546 C CA . ARG A 1 70 ? 6.747 7.728 -17.483 1.00 58.34 70 ARG A CA 1
ATOM 547 C C . ARG A 1 70 ? 7.780 7.940 -16.371 1.00 58.34 70 ARG A C 1
ATOM 549 O O . ARG A 1 70 ? 8.574 8.874 -16.466 1.00 58.34 70 ARG A O 1
ATOM 556 N N . ILE A 1 71 ? 7.789 7.085 -15.349 1.00 59.22 71 ILE A N 1
ATOM 557 C CA . ILE A 1 71 ? 8.823 7.040 -14.307 1.00 59.22 71 ILE A CA 1
ATOM 558 C C . ILE A 1 71 ? 10.139 6.552 -14.896 1.00 59.22 71 ILE A C 1
ATOM 560 O O . ILE A 1 71 ? 11.131 7.273 -14.822 1.00 59.22 71 ILE A O 1
ATOM 564 N N . GLY A 1 72 ? 10.136 5.389 -15.554 1.00 57.72 72 GLY A N 1
ATOM 565 C CA . GLY A 1 72 ? 11.326 4.832 -16.198 1.00 57.72 72 GLY A CA 1
ATOM 566 C C . GLY A 1 72 ? 11.968 5.807 -17.189 1.00 57.72 72 GLY A C 1
ATOM 567 O O . GLY A 1 72 ? 13.182 5.988 -17.186 1.00 57.72 72 GLY A O 1
ATOM 568 N N . GLU A 1 73 ? 11.160 6.520 -17.977 1.00 58.00 73 GLU A N 1
ATOM 569 C CA . GLU A 1 73 ? 11.630 7.546 -18.913 1.00 58.00 73 GLU A CA 1
ATOM 570 C C . GLU A 1 73 ? 12.169 8.814 -18.234 1.00 58.00 73 GLU A C 1
ATOM 572 O O . GLU A 1 73 ? 13.079 9.440 -18.776 1.00 58.00 73 GLU A O 1
ATOM 577 N N . ARG A 1 74 ? 11.624 9.229 -17.081 1.00 56.47 74 ARG A N 1
ATOM 578 C CA . ARG A 1 74 ? 12.139 10.388 -16.324 1.00 56.47 74 ARG A CA 1
ATOM 579 C C . ARG A 1 74 ? 13.429 10.051 -15.590 1.00 56.47 74 ARG A C 1
ATOM 581 O O . ARG A 1 74 ? 14.340 10.869 -15.612 1.00 56.47 74 ARG A O 1
ATOM 588 N N . VAL A 1 75 ? 13.518 8.860 -14.999 1.00 55.38 75 VAL A N 1
ATOM 589 C CA . VAL A 1 75 ? 14.731 8.364 -14.332 1.00 55.38 75 VAL A CA 1
ATOM 590 C C . VAL A 1 75 ? 15.863 8.167 -15.342 1.00 55.38 75 VAL A C 1
ATOM 592 O O . VAL A 1 75 ? 16.989 8.546 -15.064 1.00 55.38 75 VAL A O 1
ATOM 595 N N . ALA A 1 76 ? 15.579 7.668 -16.548 1.00 56.25 76 ALA A N 1
ATOM 596 C CA . ALA A 1 76 ? 16.594 7.497 -17.592 1.00 56.25 76 ALA A CA 1
ATOM 597 C C . ALA A 1 76 ? 17.125 8.814 -18.202 1.00 56.25 76 ALA A C 1
ATOM 599 O O . ALA A 1 76 ? 18.070 8.779 -18.990 1.00 56.25 76 ALA A O 1
ATOM 600 N N . ARG A 1 77 ? 16.502 9.963 -17.904 1.00 56.91 77 ARG A N 1
ATOM 601 C CA . ARG A 1 77 ? 16.874 11.287 -18.443 1.00 56.91 77 ARG A CA 1
ATOM 602 C C . ARG A 1 77 ? 17.465 12.246 -17.401 1.00 56.91 77 ARG A C 1
ATOM 604 O O . ARG A 1 77 ? 17.824 13.358 -17.789 1.00 56.91 77 ARG A O 1
ATOM 611 N N . GLY A 1 78 ? 17.503 11.865 -16.123 1.00 46.22 78 GLY A N 1
ATOM 612 C CA . GLY A 1 78 ? 18.111 12.634 -15.028 1.00 46.22 78 GLY A CA 1
ATOM 613 C C . GLY A 1 78 ? 19.476 12.084 -14.659 1.00 46.22 78 GLY A C 1
ATOM 614 O O . GLY A 1 78 ? 20.332 12.908 -14.277 1.00 46.22 78 GLY A O 1
#

Nearest PDB structures (foldseek):
  6ydr-assembly1_A  TM=3.448E-01  e=5.007E+00  Dianlovirus menglaense
  6rdm-assembly1_P  TM=3.257E-01  e=6.580E+00  Polytomella sp. Pringsheim 198.80

Radius of gyration: 12.6 Å; Cα contacts (8 Å, |Δi|>4): 68; chains: 1; bounding box: 28×19×33 Å

Mean predicted aligned error: 6.71 Å

Foldseek 3Di:
DDQLQPPDLQCLLVVLCCCLQPNLPDDLVNLVVVLVNLVPDPCNVPPSSVNNNVSSVVSNVDPPPPSNVVSVVVVVVD

Sequence (78 aa):
MIELNDVPADEMAELLDMLIWNSPGAGRDQVADWYAELLTRSDRDNAPIRLAIDVCMEYLANPGSPFERRIGERVARG

Solvent-accessible surface area (backbone atoms only — not comparable to full-atom values): 4580 Å² total; per-residue (Å²): 134,88,64,68,88,79,52,56,52,84,53,37,29,61,51,46,51,42,40,64,75,72,38,83,76,58,46,73,69,56,43,51,52,50,42,55,53,49,71,68,42,93,60,36,86,39,68,40,36,42,49,29,45,48,53,37,48,55,59,70,70,44,83,79,37,74,62,57,50,53,32,55,57,50,64,76,72,110

Secondary structure (DSSP, 8-state):
---GGGS-HHHHHHHHHHHHHT-TT--HHHHHHHHHHHHH-TTTTSHHHHHHHHHHHHHHH-TT-HHHHHHHHHHTT-

pLDDT: mean 80.84, std 13.48, range [46.22, 93.81]